Protein AF-A0A537W9K0-F1 (afdb_monomer_lite)

Structure (mmCIF, N/CA/C/O backbone):
data_AF-A0A537W9K0-F1
#
_entry.id   AF-A0A537W9K0-F1
#
loop_
_atom_site.group_PDB
_atom_site.id
_atom_site.type_symbol
_atom_site.label_atom_id
_atom_site.label_alt_id
_atom_site.label_comp_id
_atom_site.label_asym_id
_atom_site.label_entity_id
_atom_site.label_seq_id
_atom_site.pdbx_PDB_ins_code
_atom_site.Cartn_x
_atom_site.Cartn_y
_atom_site.Cartn_z
_atom_site.occupancy
_atom_site.B_iso_or_equiv
_atom_site.auth_seq_id
_atom_site.auth_comp_id
_atom_site.auth_asym_id
_atom_site.auth_atom_id
_atom_site.pdbx_PDB_model_num
ATOM 1 N N . MET A 1 1 ? 3.033 -12.027 -9.048 1.00 76.25 1 MET A N 1
ATOM 2 C CA . MET A 1 1 ? 2.911 -10.570 -8.827 1.00 76.25 1 MET A CA 1
ATOM 3 C C . MET A 1 1 ? 4.068 -9.792 -9.432 1.00 76.25 1 MET A C 1
ATOM 5 O O . MET A 1 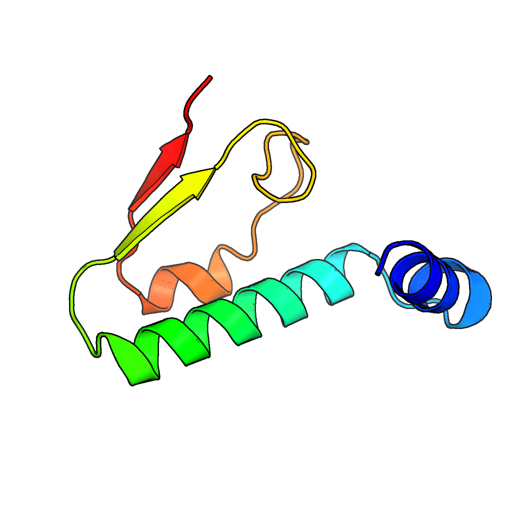1 ? 3.819 -9.060 -10.371 1.00 76.25 1 MET A O 1
ATOM 9 N N . ARG A 1 2 ? 5.328 -10.039 -9.033 1.00 81.81 2 ARG A N 1
ATOM 10 C CA . ARG A 1 2 ? 6.503 -9.305 -9.558 1.00 81.81 2 ARG A CA 1
ATOM 11 C C . ARG A 1 2 ? 6.612 -9.230 -11.088 1.00 81.81 2 ARG A C 1
ATOM 13 O O . ARG A 1 2 ? 7.037 -8.212 -11.607 1.00 81.81 2 ARG A O 1
ATOM 20 N N . SER A 1 3 ? 6.253 -10.294 -11.806 1.00 91.56 3 SER A N 1
ATOM 21 C CA . SER A 1 3 ? 6.247 -10.307 -13.277 1.00 91.56 3 SER A CA 1
ATOM 22 C C . SER A 1 3 ? 5.187 -9.383 -13.885 1.00 91.56 3 SER A C 1
ATOM 24 O O . SER A 1 3 ? 5.427 -8.790 -14.928 1.00 91.56 3 SER A O 1
ATOM 26 N N . ILE A 1 4 ? 4.038 -9.236 -13.225 1.00 92.12 4 ILE A N 1
ATOM 27 C CA . ILE A 1 4 ? 2.938 -8.368 -13.661 1.00 92.12 4 ILE A CA 1
ATOM 28 C C . ILE A 1 4 ? 3.286 -6.908 -13.377 1.00 92.12 4 ILE A C 1
ATOM 30 O O . ILE A 1 4 ? 3.117 -6.069 -14.255 1.00 92.12 4 ILE A O 1
ATOM 34 N N . ASP A 1 5 ? 3.829 -6.618 -12.191 1.00 90.19 5 ASP A N 1
ATOM 35 C CA . ASP A 1 5 ? 4.292 -5.268 -11.847 1.00 90.19 5 ASP A CA 1
ATOM 36 C C . ASP A 1 5 ? 5.399 -4.826 -12.809 1.00 90.19 5 ASP A C 1
ATOM 38 O O . ASP A 1 5 ? 5.360 -3.720 -13.339 1.00 90.19 5 ASP A O 1
ATOM 42 N N . ARG A 1 6 ? 6.341 -5.733 -13.109 1.00 93.31 6 ARG A N 1
ATOM 43 C CA . ARG A 1 6 ? 7.390 -5.512 -14.106 1.00 93.31 6 ARG A CA 1
ATOM 44 C C . ARG A 1 6 ? 6.809 -5.186 -15.473 1.00 93.31 6 ARG A C 1
ATOM 46 O O . ARG A 1 6 ? 7.181 -4.179 -16.050 1.00 93.31 6 ARG A O 1
ATOM 53 N N . TRP A 1 7 ? 5.887 -6.002 -15.972 1.00 96.81 7 TRP A N 1
ATOM 54 C CA . TRP A 1 7 ? 5.238 -5.758 -17.257 1.00 96.81 7 TRP A CA 1
ATOM 55 C C . TRP A 1 7 ? 4.494 -4.414 -17.280 1.00 96.81 7 TRP A C 1
ATOM 57 O O . TRP A 1 7 ? 4.598 -3.662 -18.242 1.00 96.81 7 TRP A O 1
ATOM 67 N N . ALA A 1 8 ? 3.779 -4.061 -16.210 1.00 95.38 8 ALA A N 1
ATOM 68 C CA . ALA A 1 8 ? 3.087 -2.778 -16.131 1.00 95.38 8 ALA A CA 1
ATOM 69 C C . ALA A 1 8 ? 4.068 -1.591 -16.169 1.00 95.38 8 ALA A C 1
ATOM 71 O O . ALA A 1 8 ? 3.785 -0.588 -16.821 1.00 95.38 8 ALA A O 1
ATOM 72 N N . ILE A 1 9 ? 5.224 -1.716 -15.515 1.00 94.75 9 ILE A N 1
ATOM 73 C CA . ILE A 1 9 ? 6.248 -0.668 -15.473 1.00 94.75 9 ILE A CA 1
ATOM 74 C C . ILE A 1 9 ? 7.029 -0.592 -16.787 1.00 94.75 9 ILE A C 1
ATOM 76 O O . ILE A 1 9 ? 7.079 0.462 -17.413 1.00 94.75 9 ILE A O 1
ATOM 80 N N . GLU A 1 10 ? 7.633 -1.702 -17.199 1.00 96.44 10 GLU A N 1
ATOM 81 C CA . GLU A 1 10 ? 8.590 -1.759 -18.306 1.00 96.44 10 GLU A CA 1
ATOM 82 C C . GLU A 1 10 ? 7.880 -1.745 -19.671 1.00 96.44 10 GLU A C 1
ATOM 84 O O . GLU A 1 10 ? 8.306 -1.027 -20.568 1.00 96.44 10 GLU A O 1
ATOM 89 N N . GLU A 1 11 ? 6.761 -2.464 -19.820 1.00 97.44 11 GLU A N 1
ATOM 90 C CA . GLU A 1 11 ? 6.080 -2.640 -21.118 1.00 97.44 11 GLU A CA 1
ATOM 91 C C . GLU A 1 11 ? 4.888 -1.693 -21.305 1.00 97.44 11 GLU A C 1
ATOM 93 O O . GLU A 1 11 ? 4.500 -1.369 -22.429 1.00 97.44 11 GLU A O 1
ATOM 98 N N . ARG A 1 12 ? 4.245 -1.268 -20.209 1.00 97.44 12 ARG A N 1
ATOM 99 C CA . ARG A 1 12 ? 3.085 -0.356 -20.251 1.00 97.44 12 ARG A CA 1
ATOM 100 C C . ARG A 1 12 ? 3.399 1.060 -19.786 1.00 97.44 12 ARG A C 1
ATOM 102 O O . ARG A 1 12 ? 2.514 1.909 -19.860 1.00 97.44 12 ARG A O 1
ATOM 109 N N . GLY A 1 13 ? 4.625 1.318 -19.328 1.00 95.62 13 GLY A N 1
ATOM 110 C CA . GLY A 1 13 ? 5.062 2.641 -18.883 1.00 95.62 13 GLY A CA 1
ATOM 111 C C . GLY A 1 13 ? 4.317 3.161 -17.653 1.00 95.62 13 GLY A C 1
ATOM 112 O O . GLY A 1 13 ? 4.295 4.368 -17.424 1.00 95.62 13 GLY A O 1
ATOM 113 N N . VAL A 1 14 ? 3.669 2.288 -16.873 1.00 94.69 14 VAL A N 1
ATOM 114 C CA . VAL A 1 14 ? 2.960 2.687 -15.652 1.00 94.69 14 VAL A CA 1
ATOM 115 C C . VAL A 1 14 ? 3.990 2.935 -14.550 1.00 94.69 14 VAL A C 1
ATOM 117 O O . VAL A 1 14 ? 4.706 2.003 -14.182 1.00 94.69 14 VAL A O 1
ATOM 120 N N . PRO A 1 15 ? 4.072 4.143 -13.968 1.00 90.44 15 PRO A N 1
ATOM 121 C CA . PRO A 1 15 ? 5.014 4.406 -12.889 1.00 90.44 15 PRO A CA 1
ATOM 122 C C . PRO A 1 15 ? 4.800 3.456 -11.704 1.00 90.44 15 PRO A C 1
ATOM 124 O O . PRO A 1 15 ? 3.671 3.231 -11.267 1.00 90.44 15 PRO A O 1
ATOM 127 N N . GLY A 1 16 ? 5.886 2.935 -11.125 1.00 85.06 16 GLY A N 1
ATOM 128 C CA . GLY A 1 16 ? 5.797 2.063 -9.945 1.00 85.06 16 GLY A CA 1
ATOM 129 C C . GLY A 1 16 ? 5.087 2.731 -8.760 1.00 85.06 16 GLY A C 1
ATOM 130 O O . GLY A 1 16 ? 4.345 2.073 -8.032 1.00 85.06 16 GLY A O 1
ATOM 131 N N . LEU A 1 17 ? 5.235 4.054 -8.622 1.00 82.94 17 LEU A N 1
ATOM 132 C CA . LEU A 1 17 ? 4.529 4.846 -7.615 1.00 82.94 17 LEU A CA 1
ATOM 133 C C . LEU A 1 17 ? 3.004 4.811 -7.810 1.00 82.94 17 LEU A C 1
ATOM 135 O O . LEU A 1 17 ? 2.272 4.675 -6.834 1.00 82.94 17 LEU A O 1
ATOM 139 N N . ASP A 1 18 ? 2.519 4.843 -9.053 1.00 86.94 18 ASP A N 1
ATOM 140 C CA . ASP A 1 18 ? 1.085 4.757 -9.350 1.00 86.94 18 ASP A CA 1
ATOM 141 C C . ASP A 1 18 ? 0.523 3.378 -8.989 1.00 86.94 18 ASP A C 1
ATOM 143 O O . ASP A 1 18 ? -0.600 3.268 -8.488 1.00 86.94 18 ASP A O 1
ATOM 147 N N . LEU A 1 19 ? 1.298 2.311 -9.217 1.00 86.44 19 LEU A N 1
ATOM 148 C CA . LEU A 1 19 ? 0.923 0.962 -8.785 1.00 86.44 19 LEU A CA 1
ATOM 149 C C . LEU A 1 19 ? 0.811 0.890 -7.256 1.00 86.44 19 LEU A C 1
ATOM 151 O O . LEU A 1 19 ? -0.173 0.356 -6.737 1.00 86.44 19 LEU A O 1
ATOM 155 N N . MET A 1 20 ? 1.768 1.482 -6.536 1.00 80.12 20 MET A N 1
ATOM 156 C CA . MET A 1 20 ? 1.748 1.566 -5.072 1.00 80.12 20 MET A CA 1
ATOM 157 C C . MET A 1 20 ? 0.561 2.389 -4.549 1.00 80.12 20 MET A C 1
ATOM 159 O O . MET A 1 20 ? -0.117 1.955 -3.616 1.00 80.12 20 MET A O 1
ATOM 163 N N . GLU A 1 21 ? 0.258 3.533 -5.165 1.00 81.94 21 GLU A N 1
ATOM 164 C CA . GLU A 1 21 ? -0.873 4.399 -4.797 1.00 81.94 21 GLU A CA 1
ATOM 165 C C . GLU A 1 21 ? -2.215 3.668 -4.956 1.00 81.94 21 GLU A C 1
ATOM 167 O O . GLU A 1 21 ? -3.081 3.700 -4.070 1.00 81.94 21 GLU A O 1
ATOM 172 N N . ARG A 1 22 ? -2.380 2.948 -6.073 1.00 86.19 22 ARG A N 1
ATOM 173 C CA . ARG A 1 22 ? -3.577 2.141 -6.345 1.00 86.19 22 ARG A CA 1
ATOM 174 C C . ARG A 1 22 ? -3.711 0.987 -5.355 1.00 86.19 22 ARG A C 1
ATOM 176 O O . ARG A 1 22 ? -4.810 0.763 -4.843 1.00 86.19 22 ARG A O 1
ATOM 183 N N . ALA A 1 23 ? -2.614 0.294 -5.047 1.00 83.81 23 ALA A N 1
ATOM 184 C CA . ALA A 1 23 ? -2.604 -0.780 -4.057 1.00 83.81 23 ALA A CA 1
ATOM 185 C C . ALA A 1 23 ? -2.990 -0.260 -2.661 1.00 83.81 23 ALA A C 1
ATOM 187 O O . ALA A 1 23 ? -3.903 -0.802 -2.034 1.00 83.81 23 ALA A O 1
ATOM 188 N N . GLY A 1 24 ? -2.376 0.840 -2.212 1.00 80.62 24 GLY A N 1
ATOM 189 C CA . GLY A 1 24 ? -2.688 1.482 -0.933 1.00 80.62 24 GLY A CA 1
ATOM 190 C C . GLY A 1 24 ? -4.147 1.936 -0.840 1.00 80.62 24 GLY A C 1
ATOM 191 O O . GLY A 1 24 ? -4.822 1.666 0.153 1.00 80.62 24 GLY A O 1
ATOM 192 N N . THR A 1 25 ? -4.681 2.539 -1.905 1.00 84.31 25 THR A N 1
ATOM 193 C CA . THR A 1 25 ? -6.098 2.934 -1.975 1.00 84.31 25 THR A CA 1
ATOM 194 C C . THR A 1 25 ? -7.037 1.728 -1.904 1.00 84.31 25 THR A C 1
ATOM 196 O O . THR A 1 25 ? -8.068 1.787 -1.229 1.00 84.31 25 THR A O 1
ATOM 199 N N . GLY A 1 26 ? -6.698 0.628 -2.581 1.00 86.31 26 GLY A N 1
ATOM 200 C CA . GLY A 1 26 ? -7.468 -0.615 -2.538 1.00 86.31 26 GLY A CA 1
ATOM 201 C C . GLY A 1 26 ? -7.552 -1.197 -1.126 1.00 86.31 26 GLY A C 1
ATOM 202 O O . GLY A 1 26 ? -8.649 -1.525 -0.666 1.00 86.31 26 GLY A O 1
ATOM 203 N N . VAL A 1 27 ? -6.417 -1.249 -0.421 1.00 84.56 27 VAL A N 1
ATOM 204 C CA . VAL A 1 27 ? -6.352 -1.687 0.982 1.00 84.56 27 VAL A CA 1
ATOM 205 C C . VAL A 1 27 ? -7.154 -0.749 1.877 1.00 84.56 27 VAL A C 1
ATOM 207 O O . VAL A 1 27 ? -7.984 -1.225 2.649 1.00 84.56 27 VAL A O 1
ATOM 210 N N . ALA A 1 28 ? -6.991 0.569 1.735 1.00 83.25 28 ALA A N 1
ATOM 211 C CA . ALA A 1 28 ? -7.704 1.530 2.570 1.00 83.25 28 ALA A CA 1
ATOM 212 C C . ALA A 1 28 ? -9.228 1.379 2.447 1.00 83.25 28 ALA A C 1
ATOM 214 O O . ALA A 1 28 ? -9.930 1.292 3.451 1.00 83.25 28 ALA A O 1
ATOM 215 N N . ARG A 1 29 ? -9.736 1.226 1.218 1.00 87.00 29 ARG A N 1
ATOM 216 C CA . ARG A 1 29 ? -11.161 0.961 0.964 1.00 87.00 29 ARG A CA 1
ATOM 217 C C . ARG A 1 29 ? -11.630 -0.366 1.557 1.00 87.00 29 ARG A C 1
ATOM 219 O O . ARG A 1 29 ? -12.784 -0.481 1.956 1.00 87.00 29 ARG A O 1
ATOM 226 N N . ALA A 1 30 ? -10.785 -1.396 1.551 1.00 88.75 30 ALA 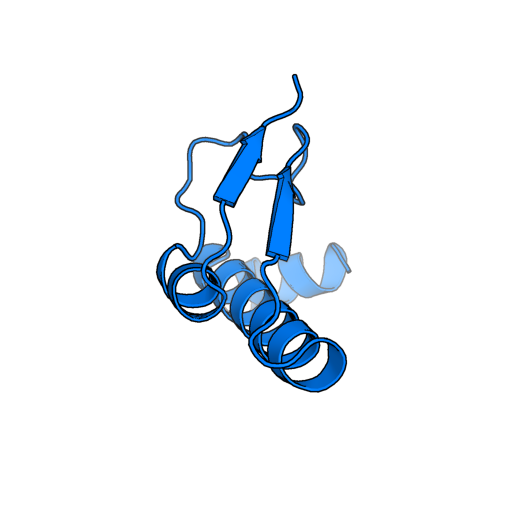A N 1
ATOM 227 C CA . ALA A 1 30 ? -11.124 -2.674 2.169 1.00 88.75 30 ALA A CA 1
ATOM 228 C C . ALA A 1 30 ? -11.235 -2.535 3.692 1.00 88.75 30 ALA A C 1
ATOM 230 O O . ALA A 1 30 ? -12.206 -3.016 4.267 1.00 88.75 30 ALA A O 1
ATOM 231 N N . VAL A 1 31 ? -10.302 -1.818 4.322 1.00 85.44 31 VAL A N 1
ATOM 232 C CA . VAL A 1 31 ? -10.345 -1.522 5.760 1.00 85.44 31 VAL A CA 1
ATOM 233 C C . VAL A 1 31 ? -11.580 -0.691 6.110 1.00 85.44 31 VAL A C 1
ATOM 235 O O . VAL A 1 31 ? -12.290 -1.062 7.037 1.00 85.44 31 VAL A O 1
ATOM 238 N N . GLU A 1 32 ? -11.902 0.356 5.341 1.00 86.25 32 GLU A N 1
ATOM 239 C CA . GLU A 1 32 ? -13.125 1.156 5.540 1.00 86.25 32 GLU A CA 1
ATOM 240 C C . GLU A 1 32 ? -14.386 0.275 5.520 1.00 86.25 32 GLU A C 1
ATOM 242 O O . GLU A 1 32 ? -15.260 0.424 6.371 1.00 86.25 32 GLU A O 1
ATOM 247 N N . ARG A 1 33 ? -14.474 -0.690 4.592 1.00 90.44 33 ARG A N 1
ATOM 248 C CA . ARG A 1 33 ? -15.619 -1.617 4.517 1.00 90.44 33 ARG A CA 1
ATOM 249 C C . ARG A 1 33 ? -15.675 -2.618 5.670 1.00 90.44 33 ARG A C 1
ATOM 251 O O . ARG A 1 33 ? -16.768 -2.998 6.069 1.00 90.44 33 ARG A O 1
ATOM 258 N N . LEU A 1 34 ? -14.525 -3.086 6.153 1.00 90.94 34 LEU A N 1
ATOM 259 C CA . LEU A 1 34 ? -14.448 -4.148 7.161 1.00 90.94 34 LEU A CA 1
ATOM 260 C C . LEU A 1 34 ? -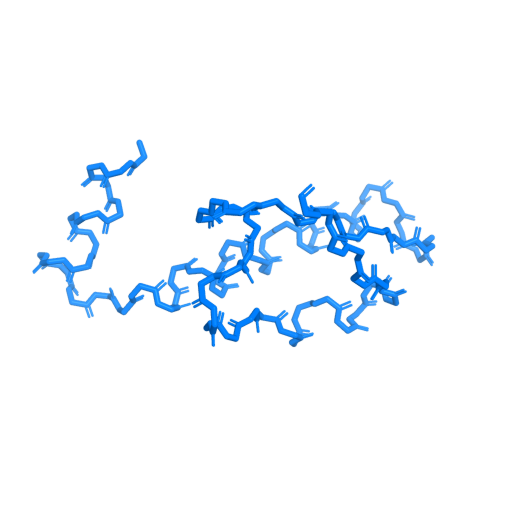14.521 -3.617 8.599 1.00 90.94 34 LEU A C 1
ATOM 262 O O . LEU A 1 34 ? -15.117 -4.261 9.454 1.00 90.94 34 LEU A O 1
ATOM 266 N N . ALA A 1 35 ? -13.904 -2.467 8.867 1.00 86.69 35 ALA A N 1
ATOM 267 C CA . ALA A 1 35 ? -13.723 -1.913 10.210 1.00 86.69 35 ALA A CA 1
ATOM 268 C C . ALA A 1 35 ? -14.476 -0.587 10.434 1.00 86.69 35 ALA A C 1
ATOM 270 O O . ALA A 1 35 ? -14.546 -0.093 11.566 1.00 86.69 35 ALA A O 1
ATOM 271 N N . GLY A 1 36 ? -15.049 -0.000 9.376 1.00 84.69 36 GLY A N 1
ATOM 272 C CA . GLY A 1 36 ? -15.773 1.265 9.449 1.00 84.69 36 GLY A CA 1
ATOM 273 C C . GLY A 1 36 ? -14.865 2.418 9.878 1.00 84.69 36 GLY A C 1
ATOM 274 O O . GLY A 1 36 ? -13.788 2.620 9.323 1.00 84.69 36 GLY A O 1
ATOM 275 N N . ALA A 1 37 ? -15.310 3.173 10.885 1.00 80.62 37 ALA A N 1
ATOM 276 C CA . ALA A 1 37 ? -14.574 4.304 11.456 1.00 80.62 37 ALA A CA 1
ATOM 277 C C . ALA A 1 37 ? -13.633 3.915 12.614 1.00 80.62 37 ALA A C 1
ATOM 279 O O . ALA A 1 37 ? -13.100 4.796 13.294 1.00 80.62 37 ALA A O 1
ATOM 280 N N . SER A 1 38 ? -13.457 2.615 12.874 1.00 82.81 38 SER A N 1
ATOM 281 C CA . SER A 1 38 ? -12.565 2.141 13.934 1.00 82.81 38 SER A CA 1
ATOM 282 C C . SER A 1 38 ? -11.115 2.557 13.655 1.00 82.81 38 SER A C 1
ATOM 284 O O . SER A 1 38 ? -10.681 2.491 12.502 1.00 82.81 38 SER A O 1
ATOM 286 N N . PRO A 1 39 ? -10.342 2.955 14.681 1.00 80.62 39 PRO A N 1
ATOM 287 C CA . PRO A 1 39 ? -8.924 3.249 14.512 1.00 80.62 39 PRO A CA 1
ATOM 288 C C . PRO A 1 39 ? -8.168 2.060 13.909 1.00 80.62 39 PRO A C 1
ATOM 290 O O . PRO A 1 39 ? -8.364 0.918 14.325 1.00 80.62 39 PRO A O 1
ATOM 293 N N . ALA A 1 40 ? -7.277 2.339 12.959 1.00 78.50 40 ALA A N 1
ATOM 294 C CA . ALA A 1 40 ? -6.410 1.342 12.341 1.00 78.50 40 ALA A CA 1
ATOM 295 C C . ALA A 1 40 ? -4.934 1.633 12.646 1.00 78.50 40 ALA A C 1
ATOM 297 O O . ALA A 1 40 ? -4.514 2.785 12.753 1.00 78.50 40 ALA A O 1
ATOM 298 N N . THR A 1 41 ? -4.118 0.587 12.747 1.00 81.31 41 THR A N 1
ATOM 299 C CA . THR A 1 41 ? -2.660 0.714 12.866 1.00 81.31 41 THR A CA 1
ATOM 300 C C . THR A 1 41 ? -2.014 0.130 11.623 1.00 81.31 41 THR A C 1
ATOM 302 O O . THR A 1 41 ? -2.289 -1.014 11.263 1.00 81.31 41 THR A O 1
ATOM 305 N N . VAL A 1 42 ? -1.153 0.909 10.968 1.00 76.31 42 VAL A N 1
ATOM 306 C CA . VAL A 1 42 ? -0.371 0.428 9.823 1.00 76.31 42 VAL A CA 1
ATOM 307 C C . VAL A 1 42 ? 0.981 -0.025 10.340 1.00 76.31 42 VAL A C 1
ATOM 309 O O . VAL A 1 42 ? 1.726 0.779 10.899 1.00 76.31 42 VAL A O 1
ATOM 312 N N . VAL A 1 43 ? 1.282 -1.309 10.161 1.00 75.88 43 VAL A N 1
ATOM 313 C CA . VAL A 1 43 ? 2.577 -1.888 10.524 1.00 75.88 43 VAL A CA 1
ATOM 314 C C . VAL A 1 43 ? 3.399 -2.076 9.260 1.00 75.88 43 VAL A C 1
ATOM 316 O O . VAL A 1 43 ? 2.998 -2.796 8.345 1.00 75.88 43 VAL A O 1
ATOM 319 N N . CYS A 1 44 ? 4.557 -1.429 9.232 1.00 70.88 44 CYS A N 1
ATOM 320 C CA . CYS A 1 44 ? 5.476 -1.424 8.103 1.00 70.88 44 CYS A CA 1
ATOM 321 C C . CYS A 1 44 ? 6.751 -2.172 8.509 1.00 70.88 44 CYS A C 1
ATOM 323 O O . CYS A 1 44 ? 7.288 -1.895 9.580 1.00 70.88 44 CYS A O 1
ATOM 325 N N . GLY A 1 45 ? 7.232 -3.099 7.678 1.00 63.31 45 GLY A N 1
ATOM 326 C CA . GLY A 1 45 ? 8.564 -3.705 7.824 1.00 63.31 45 GLY A CA 1
ATOM 327 C C . GLY A 1 45 ? 9.394 -3.521 6.556 1.00 63.31 45 GLY A C 1
ATOM 328 O O . GLY A 1 45 ? 8.805 -3.300 5.507 1.00 63.31 45 GLY A O 1
ATOM 329 N N . LYS A 1 46 ? 10.722 -3.695 6.620 1.00 59.06 46 LYS A N 1
ATOM 330 C CA . LYS A 1 46 ? 11.719 -3.180 5.648 1.00 59.06 46 LYS A CA 1
ATOM 331 C C . LYS A 1 46 ? 11.619 -3.499 4.150 1.00 59.06 46 LYS A C 1
ATOM 333 O O . LYS A 1 46 ? 12.517 -3.155 3.378 1.00 59.06 46 LYS A O 1
ATOM 338 N N . GLY A 1 47 ? 10.629 -4.275 3.732 1.00 57.19 47 GLY A N 1
ATOM 339 C CA . GLY A 1 47 ? 10.449 -4.683 2.343 1.00 57.19 47 GLY A CA 1
ATOM 340 C C . GLY A 1 47 ? 9.601 -3.703 1.537 1.00 57.19 47 GLY A C 1
ATOM 341 O O . GLY A 1 47 ? 9.094 -2.707 2.031 1.00 57.19 47 GLY A O 1
ATOM 342 N N . ASN A 1 48 ? 9.324 -4.062 0.288 1.00 52.97 48 ASN A N 1
ATOM 343 C CA . ASN A 1 48 ? 8.459 -3.276 -0.603 1.00 52.97 48 ASN A CA 1
ATOM 344 C C . ASN A 1 48 ? 6.990 -3.210 -0.126 1.00 52.97 48 ASN A C 1
ATOM 346 O O . ASN A 1 48 ? 6.188 -2.490 -0.710 1.00 52.97 48 ASN A O 1
ATOM 350 N N . ASN A 1 49 ? 6.648 -3.974 0.919 1.00 56.88 49 ASN A N 1
ATOM 351 C CA . ASN A 1 49 ? 5.334 -3.997 1.565 1.00 56.88 49 ASN A CA 1
ATOM 352 C C . ASN A 1 49 ? 5.283 -3.167 2.862 1.00 56.88 49 ASN A C 1
ATOM 354 O O . ASN A 1 49 ? 4.231 -3.083 3.489 1.00 56.88 49 ASN A O 1
ATOM 358 N N . GLY A 1 50 ? 6.395 -2.562 3.277 1.00 48.59 50 GLY A N 1
ATOM 359 C CA . GLY A 1 50 ? 6.446 -1.601 4.368 1.00 48.59 50 GLY A CA 1
ATOM 360 C C . GLY A 1 50 ? 7.538 -0.597 4.046 1.00 48.59 50 GLY A C 1
ATOM 361 O O . GLY A 1 50 ? 8.710 -0.901 4.173 1.00 48.59 50 GLY A O 1
ATOM 362 N N . GLY A 1 51 ? 7.145 0.564 3.530 1.00 48.50 51 GLY A N 1
ATOM 363 C CA . GLY A 1 51 ? 8.030 1.579 2.968 1.00 48.50 51 GLY A CA 1
ATOM 364 C C . GLY A 1 51 ? 9.159 2.082 3.876 1.00 48.50 51 GLY A C 1
ATOM 365 O O . GLY A 1 51 ? 9.107 3.224 4.317 1.00 48.50 51 GLY A O 1
ATOM 366 N N . ASP A 1 52 ? 10.210 1.282 4.037 1.00 44.62 52 ASP A N 1
ATOM 367 C CA . ASP A 1 52 ? 11.536 1.686 4.526 1.00 44.62 52 ASP A CA 1
ATOM 368 C C . ASP A 1 52 ? 12.437 2.153 3.375 1.00 44.62 52 ASP A C 1
ATOM 370 O O . ASP A 1 52 ? 13.559 2.604 3.578 1.00 44.62 52 ASP A O 1
ATOM 374 N N . GLY A 1 53 ? 11.947 2.089 2.139 1.00 39.78 53 GLY A N 1
ATOM 375 C CA . GLY A 1 53 ? 12.652 2.590 0.969 1.00 39.78 53 GLY A CA 1
ATOM 376 C C . GLY A 1 53 ? 12.441 4.078 0.716 1.00 39.78 53 GLY A C 1
ATOM 377 O O . GLY A 1 53 ? 12.210 4.403 -0.434 1.00 39.78 53 GLY A O 1
ATOM 378 N N . GLY A 1 54 ? 12.425 4.958 1.729 1.00 38.12 54 GLY A N 1
ATOM 379 C CA . GLY A 1 54 ? 12.484 6.435 1.588 1.00 38.12 54 GLY A CA 1
ATOM 380 C C . GLY A 1 54 ? 11.462 7.133 0.664 1.00 38.12 54 GLY A C 1
ATOM 381 O O . GLY A 1 54 ? 11.502 8.349 0.510 1.00 38.12 54 GLY A O 1
ATOM 382 N N . GLY A 1 55 ? 10.556 6.383 0.046 1.00 41.6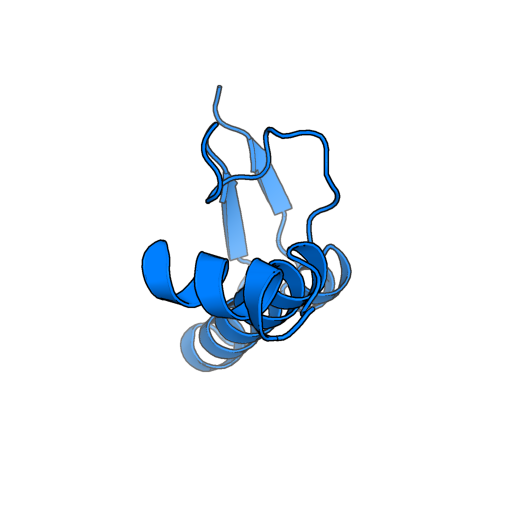9 55 GLY A N 1
ATOM 383 C CA . GLY A 1 55 ? 9.640 6.809 -0.993 1.00 41.69 55 GLY A CA 1
ATOM 384 C C . GLY A 1 55 ? 8.238 6.769 -0.432 1.00 41.69 55 GLY A C 1
ATOM 385 O O . GLY A 1 55 ? 7.648 5.704 -0.282 1.00 41.69 55 GLY A O 1
ATOM 386 N N . THR A 1 56 ? 7.774 7.953 -0.059 1.00 43.81 56 THR A N 1
ATOM 387 C CA . THR A 1 56 ? 6.383 8.388 0.055 1.00 43.81 56 THR A CA 1
ATOM 388 C C . THR A 1 56 ? 5.355 7.257 -0.005 1.00 43.81 56 THR A C 1
ATOM 390 O O . THR A 1 56 ? 4.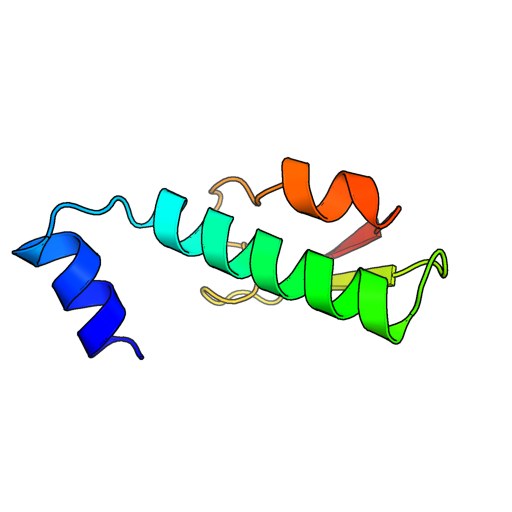954 6.791 -1.070 1.00 43.81 56 THR A O 1
ATOM 393 N N . TRP A 1 57 ? 4.867 6.846 1.163 1.00 54.88 57 TRP A N 1
ATOM 394 C CA . TRP A 1 57 ? 3.566 6.194 1.249 1.00 54.88 57 TRP A CA 1
ATOM 395 C C . TRP A 1 57 ? 2.509 7.046 0.532 1.00 54.88 57 TRP A C 1
ATOM 397 O O . TRP A 1 57 ? 2.608 8.275 0.523 1.00 54.88 57 TRP A O 1
ATOM 407 N N . SER A 1 58 ? 1.432 6.410 0.061 1.00 57.12 58 SER A N 1
ATOM 408 C CA . SER A 1 58 ? 0.142 7.082 -0.138 1.00 57.12 58 SER A CA 1
ATOM 409 C C . SER A 1 58 ? -0.378 7.585 1.217 1.00 57.12 58 SER A C 1
ATOM 411 O O . SER A 1 58 ? -1.278 7.007 1.830 1.00 57.12 58 SER A O 1
ATOM 413 N N . TRP A 1 59 ? 0.220 8.648 1.754 1.00 56.34 59 TRP A N 1
ATOM 414 C CA . TRP A 1 59 ? -0.261 9.323 2.960 1.00 56.34 59 TRP A CA 1
ATOM 415 C C . TRP A 1 59 ? -1.732 9.722 2.777 1.00 56.34 59 TRP A C 1
ATOM 417 O O . TRP A 1 59 ? -2.559 9.597 3.680 1.00 56.34 59 TRP A O 1
ATOM 427 N N . SER A 1 60 ? -2.076 10.103 1.548 1.00 58.53 60 SER A N 1
ATOM 428 C CA . SER A 1 60 ? -3.414 10.401 1.050 1.00 58.53 60 SER A CA 1
ATOM 429 C C . SER A 1 60 ? -4.449 9.322 1.387 1.00 58.53 60 SER A C 1
ATOM 431 O O . SER A 1 60 ? -5.543 9.660 1.844 1.00 58.53 60 SER A O 1
ATOM 433 N N . ALA A 1 61 ? -4.128 8.037 1.180 1.00 62.06 61 ALA A N 1
ATOM 434 C CA . ALA A 1 61 ? -5.055 6.938 1.443 1.00 62.06 61 ALA A CA 1
ATOM 435 C C . ALA A 1 61 ? -5.241 6.678 2.943 1.00 62.06 61 ALA A C 1
ATOM 437 O O . ALA A 1 61 ? -6.370 6.488 3.398 1.00 62.06 61 ALA A O 1
ATOM 438 N N . TRP A 1 62 ? -4.161 6.734 3.723 1.00 64.81 62 TRP A N 1
ATOM 439 C CA . TRP A 1 62 ? -4.191 6.409 5.153 1.00 64.81 62 TRP A CA 1
ATOM 440 C C . TRP A 1 62 ? -4.750 7.531 6.036 1.00 64.81 62 TRP A C 1
ATOM 442 O O . TRP A 1 62 ? -5.310 7.247 7.096 1.00 64.81 62 TRP A O 1
ATOM 452 N N . ARG A 1 63 ? -4.723 8.794 5.576 1.00 65.38 63 ARG A N 1
ATOM 453 C CA . ARG A 1 63 ? -5.384 9.920 6.268 1.00 65.38 63 ARG A CA 1
ATOM 454 C C . ARG A 1 63 ? -6.879 9.691 6.506 1.00 65.38 63 ARG A C 1
ATOM 456 O O . ARG A 1 63 ? -7.406 10.191 7.497 1.00 65.38 63 ARG A O 1
ATOM 463 N N . ARG A 1 64 ? -7.566 8.954 5.624 1.00 64.19 64 ARG A N 1
ATOM 464 C CA . ARG A 1 64 ? -9.003 8.660 5.779 1.00 64.19 64 ARG A CA 1
ATOM 465 C C . ARG A 1 64 ? -9.294 7.703 6.934 1.00 64.19 64 ARG A C 1
ATOM 467 O O . ARG A 1 64 ? -10.327 7.830 7.578 1.00 64.19 64 ARG A O 1
ATOM 474 N N . LE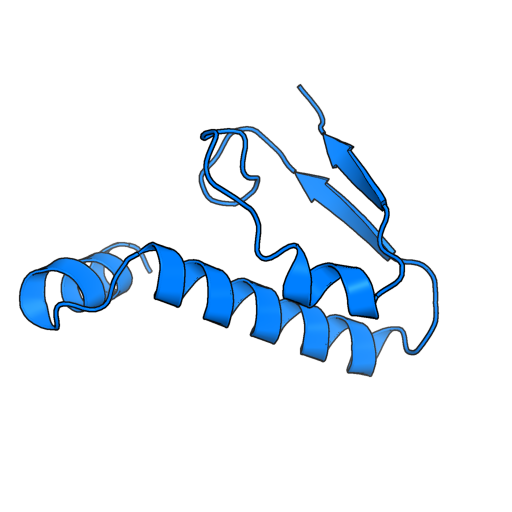U A 1 65 ? -8.353 6.816 7.245 1.00 62.91 65 LEU A N 1
ATOM 475 C CA . LEU A 1 65 ? -8.513 5.761 8.246 1.00 62.91 65 LEU A CA 1
ATOM 476 C C . LEU A 1 65 ? -8.117 6.175 9.670 1.00 62.91 65 LEU A C 1
ATOM 478 O O . LEU A 1 65 ? -8.092 5.328 10.558 1.00 62.91 65 LEU A O 1
ATOM 482 N N . ARG A 1 66 ? -7.763 7.453 9.898 1.00 67.19 66 ARG A N 1
ATOM 483 C CA . ARG A 1 66 ? -7.151 7.927 11.161 1.00 67.19 66 ARG A CA 1
ATOM 484 C C . ARG A 1 66 ? -6.009 7.009 11.618 1.00 67.19 66 ARG A C 1
ATOM 486 O O . ARG A 1 66 ? -5.842 6.762 12.810 1.00 67.19 66 ARG A O 1
ATOM 493 N N . ALA A 1 67 ? -5.272 6.458 10.655 1.00 65.62 67 ALA A N 1
ATOM 494 C CA . ALA A 1 67 ? -4.312 5.417 10.939 1.00 65.62 67 ALA A CA 1
ATOM 495 C C . ALA A 1 67 ? -2.982 6.016 11.392 1.00 65.62 67 ALA A C 1
ATOM 497 O O . ALA A 1 67 ? -2.452 6.922 10.746 1.00 65.62 67 ALA A O 1
ATOM 498 N N . SER A 1 68 ? -2.436 5.488 12.484 1.00 61.78 68 SER A N 1
ATOM 499 C CA . SER A 1 68 ? -1.102 5.855 12.961 1.00 61.78 68 SER A CA 1
ATOM 500 C C . SER A 1 68 ? -0.069 4.893 12.366 1.00 61.78 68 SER A C 1
ATOM 502 O O . SER A 1 68 ? -0.236 3.675 12.514 1.00 61.78 68 SER A O 1
ATOM 504 N N . PRO A 1 69 ? 0.986 5.390 11.694 1.00 61.88 69 PRO A N 1
ATOM 505 C CA . PRO A 1 69 ? 2.065 4.536 11.222 1.00 61.88 69 PRO A CA 1
ATOM 506 C C . PRO A 1 69 ? 2.900 4.054 12.411 1.00 61.88 69 PRO A C 1
ATOM 508 O O . PRO A 1 69 ? 3.295 4.845 13.266 1.00 61.88 69 PRO A O 1
ATOM 511 N N . VAL A 1 70 ? 3.193 2.756 12.450 1.00 63.34 70 VAL A N 1
ATOM 512 C CA . VAL A 1 70 ? 4.162 2.170 13.378 1.00 63.34 70 VAL A CA 1
ATOM 513 C C . VAL A 1 70 ? 5.211 1.439 12.549 1.00 63.34 70 VAL A C 1
ATOM 515 O O . VAL A 1 70 ? 4.927 0.434 11.896 1.00 63.34 70 VAL A O 1
ATOM 518 N N . MET A 1 71 ? 6.431 1.968 12.565 1.00 59.00 71 MET A N 1
ATOM 519 C CA . MET A 1 71 ? 7.591 1.345 11.937 1.00 59.00 71 MET A CA 1
ATOM 520 C C . MET A 1 71 ? 8.192 0.348 12.931 1.00 59.00 71 MET A C 1
ATOM 522 O O . MET A 1 71 ? 8.472 0.710 14.075 1.00 59.00 71 MET A O 1
ATOM 526 N N . ARG A 1 72 ? 8.351 -0.914 12.525 1.00 52.03 72 ARG A N 1
ATOM 527 C CA . ARG A 1 72 ? 9.135 -1.897 13.285 1.00 52.03 72 ARG A CA 1
ATOM 528 C C . ARG A 1 72 ? 10.431 -2.157 12.523 1.00 52.03 72 ARG A C 1
ATOM 530 O O . ARG A 1 72 ? 10.371 -2.648 11.399 1.00 52.03 72 ARG A O 1
ATOM 537 N N . ALA A 1 73 ? 11.547 -1.783 13.151 1.00 54.06 73 ALA A N 1
ATOM 538 C CA . ALA A 1 73 ? 12.905 -2.083 12.700 1.00 54.06 73 ALA A CA 1
ATOM 539 C C . ALA A 1 73 ? 13.179 -3.595 12.697 1.00 54.06 73 ALA A C 1
ATOM 541 O O . ALA A 1 73 ? 12.624 -4.290 13.584 1.00 54.06 73 ALA A O 1
#

Radius of gyration: 13.39 Å; chains: 1; bounding box: 29×21×36 Å

Foldseek 3Di:
DVVVLCCCCVVVVNDNVNVQLVVLLVVLVVCCVPVNQDEAEAEAEDDPRRPPVPDDHCPVSCVSNNYDYDYDD

Secondary structure (DSSP, 8-state):
-HHHHHHHHHTT---HHHHHHHHHHHHHHHHHHHHTTS--EEEE-SSTTTT-SSS---HHHHGGGTPEEEE--

Sequence (73 aa):
MRSIDRWAIEERGVPGLDLMERAGTGVARAVERLAGASPATVVCGKGNNGGDGGGTWSWSAWRRLRASPVMRA

pLDDT: mean 74.38, std 16.52, range [38.12, 97.44]